Protein AF-A0A5N3XHC4-F1 (afdb_monomer)

Secondary structure (DSSP, 8-state):
-----------S-----B-BHHHHHHTT-EEEESS--TTEEEEEESBSTTEEEEEE-

Organism: Muntiacus reevesi (NCBI:txid9886)

pLDDT: mean 76.3, std 17.63, range [40.56, 92.0]

Radius of gyration: 12.83 Å; Cα contacts (8 Å, |Δi|>4): 98; chains: 1; bounding box: 37×33×18 Å

Foldseek 3Di:
DDDDDPPDDDPDPPLVADAAQVVLVVVQWDWAFPDDDPQWDFSHHHHPPGITTTHRD

Solvent-accessible surface area (backbone atoms only — not comparable to full-atom values): 3497 Å² total; per-residue (Å²): 141,78,90,80,87,78,86,73,93,60,103,54,90,77,75,70,61,29,60,32,51,68,58,23,48,75,68,66,23,46,76,32,65,82,57,56,56,92,81,30,44,73,60,36,17,26,71,48,95,60,19,28,13,24,24,65,125

Mean predicted aligned error: 10.49 Å

Sequence (57 aa):
MVSGTHILLSRGRFTQVIRNSLSCRVNFGMCVPIRCPVVMREIGTCFGAGVKCCRRW

InterPro domains:
  IPR001855 Beta-defensin-like domain [PF00711] (20-55)
  IPR006080 Beta/alpha-defensin, C-terminal [SM00048] (24-54)

Nearest PDB structures (foldseek):
  6cs9-assembly1_B  TM=9.364E-01  e=1.976E-03  Homo sapiens
  1fd3-assembly1_C  TM=9.307E-01  e=3.641E-03  un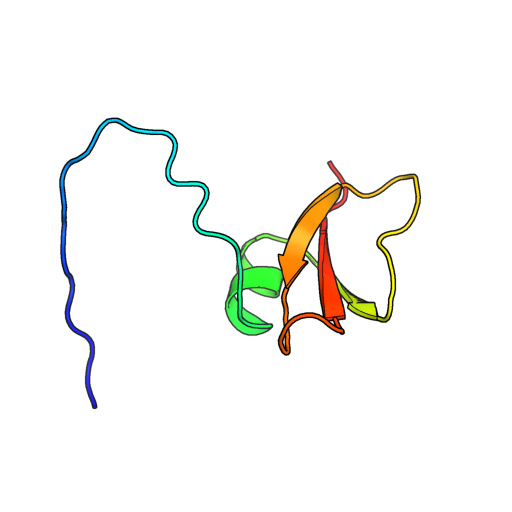classified
  1fd4-assembly7_M  TM=9.228E-01  e=4.463E-03  unclassified
  7lzl-assembly1_A  TM=8.946E-01  e=7.721E-02  Anas platyrhynchos
  1fqq-assembly1_A  TM=6.856E-01  e=2.606E-02  Homo sapiens

Structure (mmCIF, N/CA/C/O backbone):
data_AF-A0A5N3XHC4-F1
#
_entry.id   AF-A0A5N3XHC4-F1
#
loop_
_atom_site.group_PDB
_atom_site.id
_atom_site.type_symbol
_atom_site.label_atom_id
_atom_site.label_alt_id
_atom_site.label_comp_id
_atom_site.label_asym_id
_atom_site.label_entity_id
_atom_site.label_seq_id
_atom_site.pdbx_PDB_ins_code
_atom_site.Cartn_x
_atom_site.Cartn_y
_atom_site.Cartn_z
_atom_site.occupancy
_atom_site.B_iso_or_equiv
_atom_site.auth_seq_id
_atom_site.auth_comp_id
_atom_site.auth_asym_id
_atom_site.auth_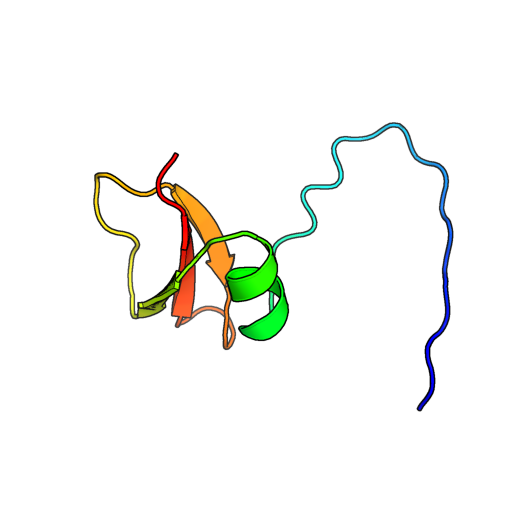atom_id
_atom_site.pdbx_PDB_model_num
ATOM 1 N N . MET A 1 1 ? 27.682 6.825 -4.526 1.00 40.56 1 MET A N 1
ATOM 2 C CA . MET A 1 1 ? 26.256 7.148 -4.747 1.00 40.56 1 MET A CA 1
ATOM 3 C C . MET A 1 1 ? 25.692 7.716 -3.450 1.00 40.56 1 MET A C 1
ATOM 5 O O . MET A 1 1 ? 25.036 7.010 -2.700 1.00 40.56 1 MET A O 1
ATOM 9 N N . VAL A 1 2 ? 26.032 8.967 -3.143 1.00 46.91 2 VAL A N 1
ATOM 10 C CA . VAL A 1 2 ? 25.422 9.737 -2.050 1.00 46.91 2 VAL A CA 1
ATOM 11 C C . VAL A 1 2 ? 24.572 10.814 -2.718 1.00 46.91 2 VAL A C 1
ATOM 13 O O . VAL A 1 2 ? 25.026 11.480 -3.639 1.00 46.91 2 VAL A O 1
ATOM 16 N N . SER A 1 3 ? 23.263 10.749 -2.499 1.00 61.91 3 SER A N 1
ATOM 17 C CA . SER A 1 3 ? 22.542 11.741 -1.699 1.00 61.91 3 SER A CA 1
ATOM 18 C C . SER A 1 3 ? 22.699 13.162 -2.255 1.00 61.91 3 SER A C 1
ATOM 20 O O . SER A 1 3 ? 23.547 13.930 -1.816 1.00 61.91 3 SER A O 1
ATOM 22 N N . GLY A 1 4 ? 21.883 13.483 -3.261 1.00 47.31 4 GLY A N 1
ATOM 23 C CA . GLY A 1 4 ? 21.726 14.830 -3.800 1.00 47.31 4 GLY A CA 1
ATOM 24 C C . GLY A 1 4 ? 20.371 15.387 -3.384 1.00 47.31 4 GLY A C 1
ATOM 25 O O . GLY A 1 4 ? 19.345 15.062 -3.976 1.00 47.31 4 GLY A O 1
ATOM 26 N N . THR A 1 5 ? 20.373 16.207 -2.340 1.00 58.94 5 THR A N 1
ATOM 27 C CA . THR A 1 5 ? 19.270 17.068 -1.915 1.00 58.94 5 THR A CA 1
ATOM 28 C C . THR A 1 5 ? 18.943 18.084 -3.010 1.00 58.94 5 THR A C 1
ATOM 30 O O . THR A 1 5 ? 19.551 19.150 -3.066 1.00 58.94 5 THR A O 1
ATOM 33 N N . HIS A 1 6 ? 17.973 17.787 -3.876 1.00 42.94 6 HIS A N 1
ATOM 34 C CA . HIS A 1 6 ? 17.345 18.809 -4.714 1.00 42.94 6 HIS A CA 1
ATOM 35 C C . HIS A 1 6 ? 16.139 19.383 -3.962 1.00 42.94 6 HIS A C 1
ATOM 37 O O . HIS A 1 6 ? 15.020 18.876 -4.035 1.00 42.94 6 HIS A O 1
ATOM 43 N N . ILE A 1 7 ? 16.404 20.428 -3.178 1.00 53.34 7 ILE A N 1
ATOM 44 C CA . ILE A 1 7 ? 15.385 21.297 -2.591 1.00 53.34 7 ILE A CA 1
ATOM 45 C C . ILE A 1 7 ? 14.788 22.100 -3.752 1.00 53.34 7 ILE A C 1
ATOM 47 O O . ILE A 1 7 ? 15.341 23.112 -4.167 1.00 53.34 7 ILE A O 1
ATOM 51 N N . LEU A 1 8 ? 13.676 21.626 -4.313 1.00 48.38 8 LEU A N 1
ATOM 52 C CA . LEU A 1 8 ? 12.838 22.419 -5.209 1.00 48.38 8 LEU A CA 1
ATOM 53 C C . LEU A 1 8 ? 11.635 22.916 -4.407 1.00 48.38 8 LEU A C 1
ATOM 55 O O . LEU A 1 8 ? 10.713 22.159 -4.101 1.00 48.38 8 LEU A O 1
ATOM 59 N N . LEU A 1 9 ? 11.663 24.205 -4.057 1.00 51.78 9 LEU A N 1
ATOM 60 C CA . LEU A 1 9 ? 10.486 24.955 -3.629 1.00 51.78 9 LEU A CA 1
ATOM 61 C C . LEU A 1 9 ? 9.432 24.8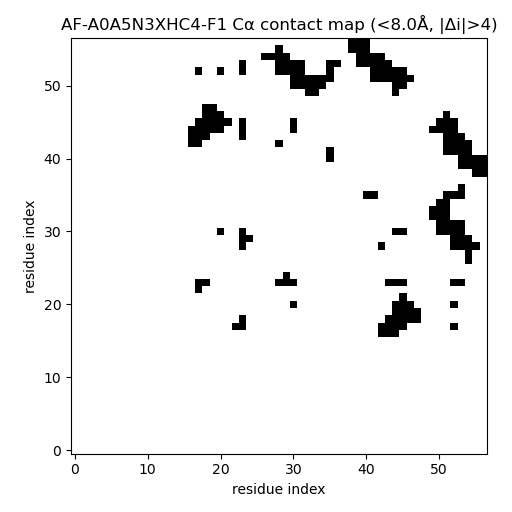62 -4.739 1.00 51.78 9 LEU A C 1
ATOM 63 O O . LEU A 1 9 ? 9.547 25.497 -5.784 1.00 51.78 9 LEU A O 1
ATOM 67 N N . SER A 1 10 ? 8.384 24.076 -4.526 1.00 46.31 10 SER A N 1
ATOM 68 C CA . SER A 1 10 ? 7.163 24.162 -5.321 1.00 46.31 10 SER A CA 1
ATOM 69 C C . SER A 1 10 ? 5.981 23.841 -4.428 1.00 46.31 10 SER A C 1
ATOM 71 O O . SER A 1 10 ? 5.810 22.729 -3.937 1.00 46.31 10 SER A O 1
ATOM 73 N N . ARG A 1 11 ? 5.173 24.874 -4.205 1.00 52.62 11 ARG A N 1
ATOM 74 C CA . ARG A 1 11 ? 3.881 24.882 -3.522 1.00 52.62 11 ARG A CA 1
ATOM 75 C C . ARG A 1 11 ? 2.850 24.125 -4.370 1.00 52.62 11 ARG A C 1
ATOM 77 O O . ARG A 1 11 ? 1.888 24.689 -4.869 1.00 52.62 11 ARG A O 1
ATOM 84 N N . GLY A 1 12 ? 3.099 22.838 -4.563 1.00 42.41 12 GLY A N 1
ATOM 85 C CA . GLY A 1 12 ? 2.241 21.872 -5.224 1.00 42.41 12 GLY A CA 1
ATOM 86 C C . GLY A 1 12 ? 2.254 20.628 -4.359 1.00 42.41 12 GLY A C 1
ATOM 87 O O . GLY A 1 12 ? 3.305 20.226 -3.870 1.00 42.41 12 GLY A O 1
ATOM 88 N N . ARG A 1 13 ? 1.082 20.058 -4.095 1.00 43.69 13 ARG A N 1
ATOM 89 C CA . ARG A 1 13 ? 0.908 18.822 -3.333 1.00 43.69 13 ARG A CA 1
ATOM 90 C C . ARG A 1 13 ? 1.831 17.747 -3.923 1.00 43.69 13 ARG A C 1
ATOM 92 O O . ARG A 1 13 ? 1.481 17.115 -4.913 1.00 43.69 13 ARG A O 1
ATOM 99 N N . PHE A 1 14 ? 3.020 17.582 -3.342 1.00 47.22 14 PHE A N 1
ATOM 100 C CA . PHE A 1 14 ? 4.012 16.598 -3.753 1.00 47.22 14 PHE A CA 1
ATOM 101 C C . PHE A 1 14 ? 3.446 15.245 -3.336 1.00 47.22 14 PHE A C 1
ATOM 103 O O . PHE A 1 14 ? 3.736 14.724 -2.261 1.00 47.22 14 PHE A O 1
ATOM 110 N N . THR A 1 15 ? 2.562 14.680 -4.158 1.00 53.38 15 THR A N 1
ATOM 111 C CA . THR A 1 15 ? 2.247 13.258 -4.105 1.00 53.38 15 THR A CA 1
ATOM 112 C C . THR A 1 15 ? 3.493 12.548 -4.604 1.00 53.38 15 THR A C 1
ATOM 114 O O . THR A 1 15 ? 3.566 12.110 -5.751 1.00 53.38 15 THR A O 1
ATOM 117 N N . GLN A 1 16 ? 4.524 12.531 -3.759 1.00 56.81 16 GLN A N 1
ATOM 118 C CA . GLN A 1 16 ? 5.681 11.673 -3.894 1.00 56.81 16 GLN A CA 1
ATOM 119 C C . GLN A 1 16 ? 5.108 10.265 -3.865 1.00 56.81 16 GLN A C 1
ATOM 121 O O . GLN A 1 16 ? 4.831 9.725 -2.797 1.00 56.81 16 GLN A O 1
ATOM 126 N N . VAL A 1 17 ? 4.778 9.736 -5.044 1.00 67.56 17 VAL A N 1
ATOM 127 C CA . VAL A 1 17 ? 4.233 8.390 -5.160 1.00 67.56 17 VAL A CA 1
ATOM 128 C C . VAL A 1 17 ? 5.289 7.504 -4.532 1.00 67.56 17 VAL A C 1
ATOM 130 O O . VAL A 1 17 ? 6.423 7.456 -5.013 1.00 67.56 17 VAL A O 1
ATOM 133 N N . ILE A 1 18 ? 4.946 6.887 -3.404 1.00 78.81 18 ILE A N 1
ATOM 134 C CA . ILE A 1 18 ? 5.847 5.970 -2.720 1.00 78.81 18 ILE A CA 1
ATOM 135 C C . ILE A 1 18 ? 6.202 4.899 -3.746 1.00 78.81 18 ILE A C 1
ATOM 137 O O . ILE A 1 18 ? 5.311 4.386 -4.408 1.00 78.81 18 ILE A O 1
ATOM 141 N N . ARG A 1 19 ? 7.488 4.627 -3.960 1.00 81.62 19 ARG A N 1
ATOM 142 C CA . ARG A 1 19 ? 7.948 3.639 -4.957 1.00 81.62 19 ARG A CA 1
AT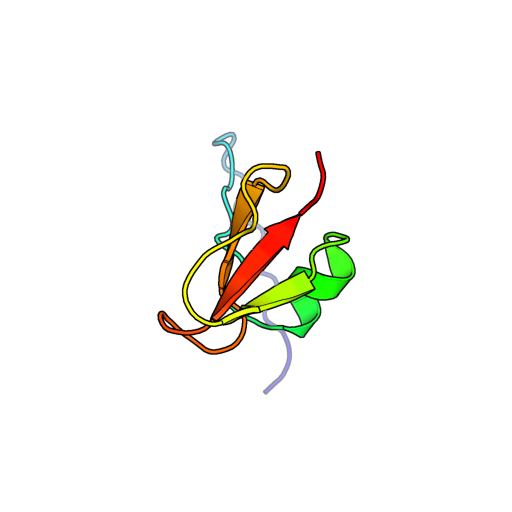OM 143 C C . ARG A 1 19 ? 8.840 2.558 -4.361 1.00 81.62 19 ARG A C 1
ATOM 145 O O . ARG A 1 19 ? 9.296 1.680 -5.084 1.00 81.62 19 ARG A O 1
ATOM 152 N N . ASN A 1 20 ? 9.108 2.644 -3.060 1.00 84.69 20 ASN A N 1
ATOM 153 C CA . ASN A 1 20 ? 9.995 1.735 -2.357 1.00 84.69 20 ASN A CA 1
ATOM 154 C C . ASN A 1 20 ? 9.388 1.302 -1.021 1.00 84.69 20 ASN A C 1
ATOM 156 O O . ASN A 1 20 ? 8.735 2.088 -0.326 1.00 84.69 20 ASN A O 1
ATOM 160 N N . SER A 1 21 ? 9.665 0.058 -0.639 1.00 85.94 21 SER A N 1
ATOM 161 C CA . SER A 1 21 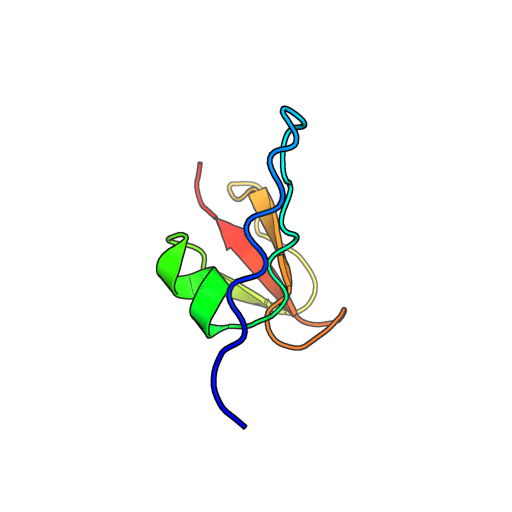? 9.209 -0.559 0.610 1.00 85.94 21 SER A CA 1
ATOM 162 C C . SER A 1 21 ? 9.621 0.232 1.856 1.00 85.94 21 SER A C 1
ATOM 164 O O . SER A 1 21 ? 8.822 0.379 2.782 1.00 85.94 21 SER A O 1
ATOM 166 N N . LEU A 1 22 ? 10.825 0.815 1.860 1.00 88.25 22 LEU A N 1
ATOM 167 C CA . LEU A 1 22 ? 11.310 1.629 2.976 1.00 88.25 22 LEU A CA 1
ATOM 168 C C . LEU A 1 22 ? 10.452 2.886 3.174 1.00 88.25 22 LEU A C 1
ATOM 170 O O . LEU A 1 22 ? 9.971 3.143 4.274 1.00 88.25 22 LEU A O 1
ATOM 174 N N . SER A 1 23 ? 10.191 3.632 2.098 1.00 87.50 23 SER A N 1
ATOM 175 C CA . SER A 1 23 ? 9.334 4.821 2.141 1.00 87.50 23 SER A CA 1
ATOM 176 C C . SER A 1 23 ? 7.894 4.471 2.520 1.00 87.50 23 SER A C 1
ATOM 178 O O . SER A 1 23 ? 7.255 5.241 3.235 1.00 87.50 23 SER A O 1
ATOM 180 N N . CYS A 1 24 ? 7.396 3.303 2.096 1.00 89.81 24 CYS A N 1
ATOM 181 C CA . CYS A 1 24 ? 6.084 2.800 2.497 1.00 89.81 24 CYS A CA 1
ATOM 182 C C . CYS A 1 24 ? 5.994 2.608 4.012 1.00 89.81 24 CYS A C 1
ATOM 184 O O . CYS A 1 24 ? 5.084 3.135 4.650 1.00 89.81 24 CYS A O 1
ATOM 186 N N . ARG A 1 25 ? 6.994 1.936 4.595 1.00 88.81 25 ARG A N 1
ATOM 187 C CA . ARG A 1 25 ? 7.079 1.703 6.039 1.00 88.81 25 ARG A CA 1
ATOM 188 C C . ARG A 1 25 ? 7.174 3.011 6.829 1.00 88.81 25 ARG A C 1
ATOM 190 O O . ARG A 1 25 ? 6.466 3.165 7.816 1.00 88.81 25 ARG A O 1
ATOM 197 N N . VAL A 1 26 ? 7.991 3.965 6.375 1.00 89.38 26 VAL A N 1
ATOM 198 C CA . VAL A 1 26 ? 8.132 5.292 7.013 1.00 89.38 26 VAL A CA 1
ATOM 199 C C . VAL A 1 26 ? 6.822 6.087 6.980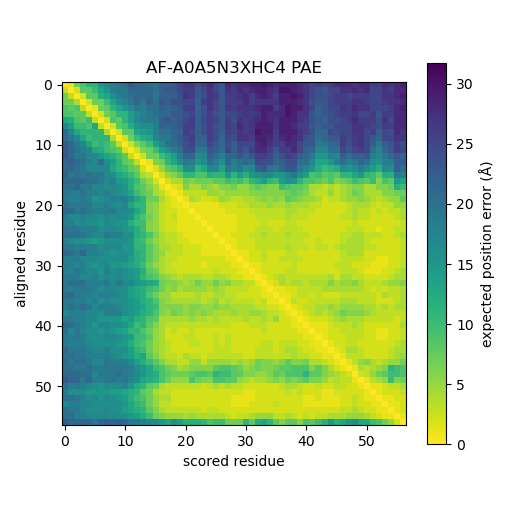 1.00 89.38 26 VAL A C 1
ATOM 201 O O . VAL A 1 26 ? 6.542 6.858 7.890 1.00 89.38 26 VAL A O 1
ATOM 204 N N . ASN A 1 27 ? 5.979 5.864 5.970 1.00 87.69 27 ASN A N 1
ATOM 205 C CA . ASN A 1 27 ? 4.652 6.472 5.880 1.00 87.69 27 ASN A CA 1
ATOM 206 C C . ASN A 1 27 ? 3.562 5.689 6.630 1.00 87.69 27 ASN A C 1
ATOM 208 O O . ASN A 1 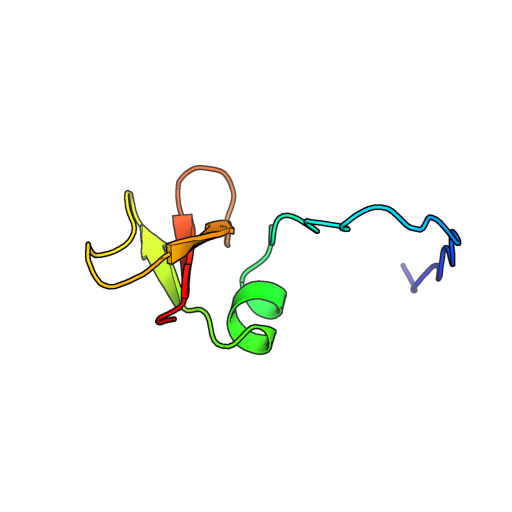27 ? 2.382 5.955 6.399 1.00 87.69 27 ASN A O 1
ATOM 212 N N . PHE A 1 28 ? 3.927 4.746 7.508 1.00 89.69 28 PHE A N 1
ATOM 213 C CA . PHE A 1 28 ? 3.002 3.845 8.213 1.00 89.69 28 PHE A CA 1
ATOM 214 C C . PHE A 1 28 ? 2.108 3.027 7.266 1.00 89.69 28 PHE A C 1
ATOM 216 O O . PHE A 1 28 ? 0.977 2.666 7.593 1.00 89.69 28 PHE A O 1
ATOM 223 N N . GLY A 1 29 ? 2.612 2.752 6.064 1.00 91.25 29 GLY A N 1
ATOM 224 C CA . GLY A 1 29 ? 1.994 1.855 5.102 1.00 91.25 29 GLY A CA 1
ATOM 225 C C . GLY A 1 29 ? 2.556 0.437 5.189 1.00 91.25 29 GLY A C 1
ATOM 226 O O . GLY A 1 29 ? 3.621 0.186 5.756 1.00 91.25 29 GLY A O 1
ATOM 227 N N . MET A 1 30 ? 1.845 -0.494 4.563 1.00 91.62 30 MET A N 1
ATOM 228 C CA . MET A 1 30 ? 2.260 -1.876 4.360 1.00 91.62 30 MET A CA 1
ATOM 229 C C . MET A 1 30 ? 2.246 -2.229 2.871 1.00 91.62 30 MET A C 1
AT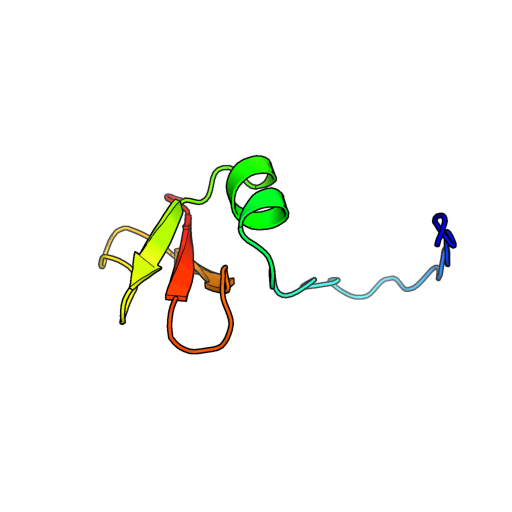OM 231 O O . MET A 1 30 ? 1.431 -1.721 2.100 1.00 91.62 30 MET A O 1
ATOM 235 N N . CYS A 1 31 ? 3.155 -3.112 2.470 1.00 91.25 31 CYS A N 1
ATOM 236 C CA . CYS A 1 31 ? 3.256 -3.585 1.097 1.00 91.25 31 CYS A CA 1
ATOM 237 C C . CYS A 1 31 ? 2.290 -4.751 0.883 1.00 91.25 31 CYS A C 1
ATOM 239 O O . CYS A 1 31 ? 2.440 -5.793 1.518 1.00 91.25 31 CYS A O 1
ATOM 241 N N . VAL A 1 32 ? 1.318 -4.580 -0.009 1.00 90.50 32 VAL A N 1
ATOM 242 C CA . VAL A 1 32 ? 0.304 -5.592 -0.323 1.00 90.50 32 VAL A CA 1
ATOM 243 C C . VAL A 1 32 ? 0.397 -5.950 -1.806 1.00 90.50 32 VAL A C 1
ATOM 245 O O . VAL A 1 32 ? 0.406 -5.046 -2.650 1.00 90.50 32 VAL A O 1
ATOM 248 N N . PRO A 1 33 ? 0.487 -7.240 -2.162 1.00 88.62 33 PRO A N 1
ATOM 249 C CA . PRO A 1 33 ? 0.439 -7.653 -3.558 1.00 88.62 33 PRO A CA 1
ATOM 250 C C . PRO A 1 33 ? -0.955 -7.399 -4.151 1.00 88.62 33 PRO A C 1
ATOM 252 O O . PRO A 1 33 ? -1.965 -7.513 -3.460 1.00 88.62 33 PRO A O 1
ATOM 255 N N . ILE A 1 34 ? -1.018 -7.104 -5.453 1.00 84.62 34 ILE A N 1
ATOM 256 C CA . ILE A 1 34 ? -2.257 -6.989 -6.246 1.00 84.62 34 ILE A CA 1
ATOM 257 C C . ILE A 1 34 ? -3.085 -5.730 -5.927 1.00 84.62 34 ILE A C 1
ATOM 259 O O . ILE A 1 34 ? -3.145 -4.822 -6.760 1.00 84.62 34 ILE A O 1
ATOM 263 N N . ARG A 1 35 ? -3.747 -5.655 -4.764 1.00 87.94 35 ARG A N 1
ATOM 264 C CA . ARG A 1 35 ? -4.644 -4.542 -4.389 1.00 87.94 35 ARG A CA 1
ATOM 265 C C . ARG A 1 35 ? -4.654 -4.287 -2.883 1.00 87.94 35 ARG A C 1
ATOM 267 O O . ARG A 1 35 ? -4.506 -5.208 -2.087 1.00 87.94 35 ARG A O 1
ATOM 274 N N . CYS A 1 36 ? -4.886 -3.031 -2.501 1.00 89.25 36 CYS A N 1
ATOM 275 C CA . CYS A 1 36 ? -5.106 -2.673 -1.104 1.00 89.25 36 CYS A CA 1
ATOM 276 C C . CYS A 1 36 ? -6.454 -3.204 -0.589 1.00 89.25 36 CYS A C 1
ATOM 278 O O . CYS A 1 36 ? -7.431 -3.206 -1.341 1.00 89.25 36 CYS A O 1
ATOM 280 N N . PRO A 1 37 ? -6.536 -3.606 0.692 1.00 90.19 37 PRO A N 1
ATOM 281 C CA . PRO A 1 37 ? -7.806 -3.908 1.347 1.00 90.19 37 PRO A CA 1
ATOM 282 C C . PRO A 1 37 ? -8.772 -2.719 1.274 1.00 90.19 37 PRO A C 1
ATOM 284 O O . PRO A 1 37 ? -8.327 -1.577 1.306 1.00 90.19 37 PRO A O 1
ATOM 287 N N . VAL A 1 38 ? -10.085 -2.973 1.274 1.00 88.62 38 VAL A N 1
ATOM 288 C CA . VAL A 1 38 ? -11.132 -1.928 1.160 1.00 88.62 38 VAL A CA 1
ATOM 289 C C . VAL A 1 38 ? -11.011 -0.842 2.241 1.00 88.62 38 VAL A C 1
ATOM 291 O O . VAL A 1 38 ? -11.279 0.326 1.988 1.00 88.62 38 VAL A O 1
ATOM 294 N N . VAL A 1 39 ? -10.545 -1.210 3.437 1.00 88.44 39 VAL A N 1
ATOM 295 C CA . VAL A 1 39 ? -10.338 -0.291 4.574 1.00 88.44 39 VAL A CA 1
ATOM 296 C C . VAL A 1 39 ? -9.009 0.477 4.523 1.00 88.44 39 VAL A C 1
ATOM 298 O O . VAL A 1 39 ? -8.657 1.179 5.471 1.00 88.44 39 VAL A O 1
ATOM 301 N N . MET A 1 40 ? -8.223 0.309 3.459 1.00 91.00 40 MET A N 1
ATOM 302 C CA . MET A 1 40 ? -6.915 0.932 3.285 1.00 91.00 40 MET A CA 1
ATOM 303 C C . MET A 1 40 ? -6.849 1.718 1.981 1.00 91.00 40 MET A C 1
ATOM 305 O O . MET A 1 40 ? -7.425 1.344 0.962 1.00 91.00 40 MET A O 1
ATOM 309 N N . ARG A 1 41 ? -6.078 2.803 1.996 1.00 89.88 41 ARG A N 1
ATOM 310 C CA . ARG A 1 41 ? -5.830 3.637 0.825 1.00 89.88 41 ARG A CA 1
ATOM 311 C C . ARG A 1 41 ? -4.491 3.289 0.193 1.00 89.88 41 ARG A C 1
ATOM 313 O O . ARG A 1 41 ? -3.482 3.192 0.889 1.00 89.88 41 ARG A O 1
ATOM 320 N N . GLU A 1 42 ? -4.475 3.162 -1.129 1.00 90.12 42 GLU A N 1
ATOM 321 C CA . GLU A 1 42 ? -3.231 3.105 -1.894 1.00 90.12 42 GLU A CA 1
ATOM 322 C C . GLU A 1 42 ? -2.533 4.469 -1.857 1.00 90.12 42 GLU A C 1
ATOM 324 O O . GLU A 1 42 ? -3.109 5.491 -2.238 1.00 90.12 42 GLU A O 1
ATOM 329 N N . ILE A 1 43 ? -1.288 4.473 -1.387 1.00 88.88 43 ILE A N 1
ATOM 330 C CA . ILE A 1 43 ? -0.428 5.662 -1.297 1.00 88.88 43 ILE A CA 1
ATOM 331 C C . ILE A 1 43 ? 0.829 5.543 -2.177 1.00 88.88 43 ILE A C 1
ATOM 333 O O . ILE A 1 43 ? 1.621 6.481 -2.271 1.00 88.88 43 ILE A O 1
ATOM 337 N N . GLY A 1 44 ? 1.011 4.402 -2.845 1.00 89.50 44 GLY A N 1
ATOM 338 C CA . GLY A 1 44 ? 2.071 4.173 -3.822 1.00 89.50 44 GLY A CA 1
ATOM 339 C C . GLY A 1 44 ? 2.324 2.686 -4.064 1.00 89.50 44 GLY A C 1
ATOM 340 O O . GLY A 1 44 ? 1.399 1.879 -4.033 1.00 89.50 44 GLY A O 1
ATOM 341 N N . THR A 1 45 ? 3.581 2.316 -4.275 1.00 89.31 45 THR A N 1
ATOM 342 C CA . THR A 1 45 ? 4.088 0.970 -4.543 1.00 89.31 45 THR A CA 1
ATOM 343 C C . THR A 1 45 ? 5.367 0.677 -3.749 1.00 89.31 45 THR A C 1
ATOM 345 O O . THR A 1 45 ? 6.070 1.588 -3.311 1.00 89.31 45 THR A O 1
ATOM 348 N N . CYS A 1 46 ? 5.670 -0.604 -3.530 1.00 85.94 46 CYS A N 1
ATOM 349 C CA . CYS A 1 46 ? 6.862 -1.038 -2.788 1.00 85.94 46 CYS A CA 1
ATOM 350 C C . CYS A 1 46 ? 7.952 -1.672 -3.657 1.00 85.94 46 CYS A C 1
ATOM 352 O O . CYS A 1 46 ? 9.129 -1.462 -3.386 1.00 85.94 46 CYS A O 1
ATOM 354 N N . PHE A 1 47 ? 7.560 -2.457 -4.665 1.00 84.25 47 PHE A N 1
ATOM 355 C CA . PHE A 1 47 ? 8.456 -3.218 -5.546 1.00 84.25 47 PHE A CA 1
ATOM 356 C C . PHE A 1 47 ? 7.951 -3.130 -6.997 1.00 84.25 47 PHE A C 1
ATOM 358 O O . PHE A 1 47 ? 7.694 -4.135 -7.653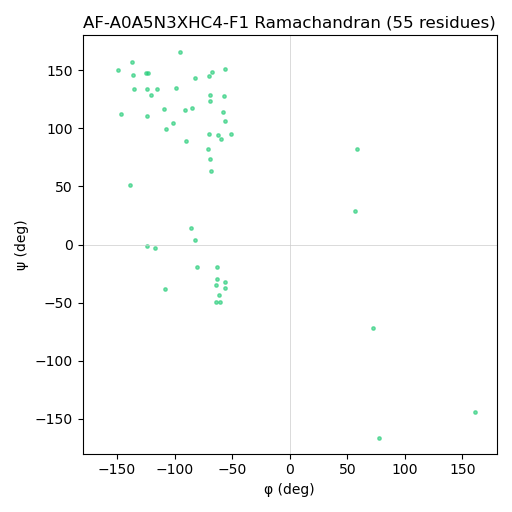 1.00 84.25 47 PHE A O 1
ATOM 365 N N . GLY A 1 48 ? 7.701 -1.907 -7.478 1.00 76.00 48 GLY A N 1
ATOM 366 C CA . GLY A 1 48 ? 7.075 -1.678 -8.786 1.00 76.00 48 GLY A CA 1
ATOM 367 C C . GLY A 1 48 ? 5.556 -1.909 -8.798 1.00 76.00 48 GLY A C 1
ATOM 368 O O . GLY A 1 48 ? 4.913 -1.982 -7.753 1.00 76.00 48 GLY A O 1
ATOM 369 N N . ALA A 1 49 ? 4.959 -1.986 -9.993 1.00 74.56 49 ALA A N 1
ATOM 370 C CA . ALA A 1 49 ? 3.501 -1.944 -10.186 1.00 74.56 49 ALA A CA 1
ATOM 371 C C . ALA A 1 49 ? 2.718 -3.117 -9.553 1.00 74.56 49 ALA A C 1
ATOM 373 O O . ALA A 1 49 ? 1.518 -2.981 -9.319 1.00 74.56 49 ALA A O 1
ATOM 374 N N . GLY A 1 50 ? 3.380 -4.241 -9.252 1.00 80.94 50 GLY A N 1
ATOM 375 C CA . GLY A 1 50 ? 2.739 -5.439 -8.695 1.00 80.94 50 GLY A CA 1
ATOM 376 C C . GLY A 1 50 ? 2.480 -5.400 -7.185 1.00 80.94 50 GLY A C 1
ATOM 377 O O . GLY A 1 50 ? 1.630 -6.145 -6.695 1.00 80.94 50 GLY A O 1
ATOM 378 N N . VAL A 1 51 ? 3.175 -4.529 -6.440 1.00 89.38 51 VAL A N 1
ATOM 379 C CA . VAL A 1 51 ? 3.046 -4.434 -4.976 1.00 89.38 51 VAL A CA 1
ATOM 380 C C . VAL A 1 51 ? 2.677 -3.014 -4.590 1.00 89.38 51 VAL A C 1
ATOM 382 O O . VAL A 1 51 ? 3.494 -2.097 -4.701 1.00 89.38 51 VAL A O 1
ATOM 385 N N . LYS A 1 52 ? 1.446 -2.839 -4.115 1.00 90.38 52 LYS A N 1
ATOM 386 C CA . LYS A 1 52 ? 0.904 -1.552 -3.685 1.00 90.38 52 LYS A CA 1
ATOM 387 C C . LYS A 1 52 ? 1.358 -1.242 -2.260 1.00 90.38 52 LYS A C 1
ATOM 389 O O . LYS A 1 52 ? 1.452 -2.128 -1.416 1.00 90.38 52 LYS A O 1
ATOM 394 N N . CYS A 1 53 ? 1.636 0.024 -1.992 1.00 90.88 53 CYS A N 1
ATOM 395 C CA . CYS A 1 53 ? 1.802 0.538 -0.644 1.00 90.88 53 CYS A CA 1
ATOM 396 C C . CYS A 1 53 ? 0.439 1.022 -0.148 1.00 90.88 53 CYS A C 1
ATOM 398 O O . CYS A 1 53 ? -0.131 1.963 -0.706 1.00 90.88 53 CYS A O 1
ATOM 400 N N . CYS A 1 54 ? -0.074 0.371 0.888 1.00 92.00 54 CYS A N 1
ATOM 401 C CA . CYS A 1 54 ? -1.404 0.593 1.433 1.00 92.00 54 CYS A CA 1
ATOM 402 C C . CYS A 1 54 ? -1.296 1.143 2.846 1.00 92.00 54 CYS A C 1
ATOM 404 O O . CYS A 1 54 ? -0.555 0.603 3.663 1.00 92.00 54 CYS A O 1
ATOM 406 N N . ARG A 1 55 ? -2.055 2.187 3.159 1.00 91.88 55 ARG A N 1
ATOM 407 C CA . ARG A 1 55 ? -2.101 2.781 4.494 1.00 91.88 55 ARG A CA 1
ATOM 408 C C . ARG A 1 55 ? -3.532 2.793 5.009 1.00 91.88 55 ARG A C 1
ATOM 410 O O . ARG A 1 55 ? -4.460 3.159 4.286 1.00 91.88 55 ARG A O 1
ATOM 417 N N . ARG A 1 56 ? -3.702 2.379 6.262 1.00 88.00 56 ARG A N 1
ATOM 418 C CA . ARG A 1 56 ? -4.941 2.602 7.015 1.00 88.00 56 ARG A CA 1
ATOM 419 C C . ARG A 1 56 ? -5.023 4.101 7.298 1.00 88.00 56 ARG A C 1
ATOM 421 O O . ARG A 1 56 ? -4.003 4.661 7.689 1.00 88.00 56 ARG A O 1
ATOM 428 N N . TRP A 1 57 ? -6.162 4.715 6.973 1.00 69.69 57 TRP A N 1
ATOM 429 C CA . TRP A 1 57 ? -6.371 6.164 7.095 1.00 69.69 57 TRP A CA 1
ATOM 430 C C . TRP A 1 57 ? -5.812 6.714 8.408 1.00 69.69 57 TRP A C 1
ATOM 432 O O . TRP A 1 57 ? -6.116 6.104 9.457 1.00 69.69 57 TRP A O 1
#